Protein AF-A0A7S0A1R5-F1 (afdb_monomer_lite)

Sequence (112 aa):
NFLIGFLVVFRAQQAYSRFWEGCTAIYTMQGEWFDATSALIAFCKGSSALKRDVMLFQHTLVRLVSMLNACVLMELSVGFDCHQSNTLPATKRALELELIDAEGIDSQSLLS

Organism: NCBI:txid73915

pLDDT: mean 78.46, std 16.46, range [45.94, 96.06]

Secondary structure (DSSP, 8-state):
-HHHHHHHHHHHHHHHHHHHHHHHHHHHHHHHHHHHHHHHHHHHTT--S-HHHHHHHHHHHHHHHHHHHHHHHHHHHHTT-TT------THHHHHHS--S-STT--GGGGT-

Radius of gyration: 20.78 Å; chains: 1; bounding box: 52×33×54 Å

Structure (mmCIF, N/CA/C/O backbone):
data_AF-A0A7S0A1R5-F1
#
_entry.id   AF-A0A7S0A1R5-F1
#
loop_
_atom_site.group_PDB
_atom_site.id
_atom_site.type_symbol
_atom_site.label_atom_id
_atom_site.label_alt_id
_atom_site.label_comp_id
_atom_site.label_asym_id
_atom_site.label_entity_id
_atom_site.label_seq_id
_atom_site.pdbx_PDB_ins_code
_atom_site.Cartn_x
_atom_site.Cartn_y
_atom_site.Cartn_z
_atom_site.occupancy
_atom_site.B_iso_or_equiv
_atom_site.auth_seq_id
_atom_site.auth_comp_id
_atom_site.auth_asym_id
_atom_site.auth_atom_id
_atom_site.pdbx_PDB_model_num
ATOM 1 N N . ASN A 1 1 ? 31.536 8.882 -31.075 1.00 63.50 1 ASN A N 1
ATOM 2 C CA . ASN A 1 1 ? 30.492 8.114 -30.359 1.00 63.50 1 ASN A CA 1
ATOM 3 C C . ASN A 1 1 ? 29.668 9.000 -29.399 1.00 63.50 1 ASN A C 1
ATOM 5 O O . ASN A 1 1 ? 29.497 8.649 -28.242 1.00 63.50 1 ASN A O 1
ATOM 9 N N . PHE A 1 2 ? 29.168 10.164 -29.842 1.00 90.00 2 PHE A N 1
ATOM 10 C CA . PHE A 1 2 ? 28.446 11.129 -28.983 1.00 90.00 2 PHE A CA 1
ATOM 11 C C . PHE A 1 2 ? 26.939 10.833 -28.886 1.00 90.00 2 PHE A C 1
ATOM 13 O O . PHE A 1 2 ? 26.367 10.855 -27.802 1.00 90.00 2 PHE A O 1
ATOM 20 N N . LEU A 1 3 ? 26.315 10.472 -30.013 1.00 93.38 3 LEU A N 1
ATOM 21 C CA . LEU A 1 3 ? 24.876 10.190 -30.097 1.00 93.38 3 LEU A CA 1
ATOM 22 C C . LEU A 1 3 ? 24.443 9.017 -29.210 1.00 93.38 3 LEU A C 1
ATOM 24 O O . LEU A 1 3 ? 23.379 9.068 -28.606 1.00 93.38 3 LEU A O 1
ATOM 28 N N . ILE A 1 4 ? 25.283 7.987 -29.093 1.00 94.25 4 ILE A N 1
ATOM 29 C CA . ILE A 1 4 ? 25.020 6.838 -28.219 1.00 94.25 4 ILE A CA 1
ATOM 30 C C . ILE A 1 4 ? 25.076 7.261 -26.746 1.00 94.25 4 ILE A C 1
ATOM 32 O O . ILE A 1 4 ? 24.189 6.898 -25.983 1.00 94.25 4 ILE A O 1
ATOM 36 N N . GLY A 1 5 ? 26.054 8.088 -26.359 1.00 93.38 5 GLY A N 1
ATOM 37 C CA . GLY A 1 5 ? 26.131 8.638 -25.002 1.00 93.38 5 GLY A CA 1
ATOM 38 C C . GLY A 1 5 ? 24.908 9.489 -24.652 1.00 93.38 5 GLY A C 1
ATOM 39 O O . GLY A 1 5 ? 24.293 9.284 -23.609 1.00 93.38 5 GLY A O 1
ATOM 40 N N . PHE A 1 6 ? 24.496 10.378 -25.561 1.00 94.56 6 PHE A N 1
ATOM 41 C CA . PHE A 1 6 ? 23.278 11.175 -25.397 1.00 94.56 6 PHE A CA 1
ATOM 42 C C . PHE A 1 6 ? 22.020 10.299 -25.280 1.00 94.56 6 PHE A C 1
ATOM 44 O O . PHE A 1 6 ? 21.216 10.498 -24.372 1.00 94.56 6 PHE A O 1
ATOM 51 N N . LEU A 1 7 ? 21.863 9.301 -26.156 1.00 95.50 7 LEU A N 1
ATOM 52 C CA . LEU A 1 7 ? 20.710 8.398 -26.151 1.00 95.50 7 LEU A CA 1
ATOM 53 C C . LEU A 1 7 ? 20.604 7.604 -24.842 1.00 95.50 7 LEU A C 1
ATOM 55 O O . LEU A 1 7 ? 19.503 7.451 -24.315 1.00 95.50 7 LEU A O 1
ATOM 59 N N . VAL A 1 8 ? 21.730 7.118 -24.309 1.00 96.00 8 VAL A N 1
ATOM 60 C CA . VAL A 1 8 ? 21.767 6.386 -23.034 1.00 96.00 8 VAL A CA 1
ATOM 61 C C . VAL A 1 8 ? 21.299 7.277 -21.887 1.00 96.00 8 VAL A C 1
ATOM 63 O O . VAL A 1 8 ? 20.406 6.877 -21.144 1.00 96.00 8 VAL A O 1
ATOM 66 N N . VAL A 1 9 ? 21.835 8.496 -21.774 1.00 95.50 9 VAL A N 1
ATOM 67 C CA . VAL A 1 9 ? 21.434 9.448 -20.723 1.00 95.50 9 VAL A CA 1
ATOM 68 C C . VAL A 1 9 ? 19.957 9.815 -20.853 1.00 95.50 9 VAL A C 1
ATOM 70 O O . VAL A 1 9 ? 19.227 9.795 -19.866 1.00 95.50 9 VAL A O 1
ATOM 73 N N . PHE A 1 10 ? 19.485 10.083 -22.072 1.00 95.62 10 PHE A N 1
ATOM 74 C CA . PHE A 1 10 ? 18.084 10.412 -22.323 1.00 95.62 10 PHE A CA 1
ATOM 75 C C . PHE A 1 10 ? 17.135 9.274 -21.915 1.00 95.62 10 PHE A C 1
ATOM 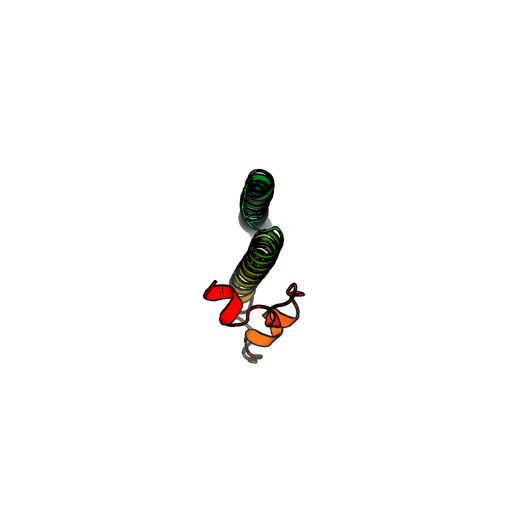77 O O . PHE A 1 10 ? 16.133 9.509 -21.241 1.00 95.62 10 PHE A O 1
ATOM 84 N N . ARG A 1 11 ? 17.464 8.024 -22.265 1.00 94.44 11 ARG A N 1
ATOM 85 C CA . ARG A 1 11 ? 16.679 6.846 -21.864 1.00 94.44 11 ARG A CA 1
ATOM 86 C C . ARG A 1 11 ? 16.731 6.600 -20.358 1.00 94.44 11 ARG A C 1
ATOM 88 O O . ARG A 1 11 ? 15.698 6.285 -19.774 1.00 94.44 11 ARG A O 1
ATOM 95 N N . ALA A 1 12 ? 17.898 6.761 -19.735 1.00 95.81 12 ALA A N 1
ATOM 96 C CA . ALA A 1 12 ? 18.053 6.617 -18.291 1.00 95.81 12 ALA A CA 1
ATOM 97 C C . ALA A 1 12 ? 17.207 7.650 -17.536 1.00 95.81 12 ALA A C 1
ATOM 99 O O . ALA A 1 12 ? 16.515 7.288 -16.590 1.00 95.81 12 ALA A O 1
ATOM 100 N N . GLN A 1 13 ? 17.176 8.900 -18.006 1.00 96.06 13 GLN A N 1
ATOM 101 C CA . GLN A 1 13 ? 16.353 9.953 -17.414 1.00 96.06 13 GLN A CA 1
ATOM 102 C C . GLN A 1 13 ? 14.855 9.626 -17.487 1.00 96.06 13 GLN A C 1
ATOM 104 O O . GLN A 1 13 ? 14.137 9.775 -16.500 1.00 96.06 13 GLN A O 1
ATOM 109 N N . GLN A 1 14 ? 14.380 9.138 -18.638 1.00 95.00 14 GLN A N 1
ATOM 110 C CA . GLN A 1 14 ? 12.984 8.714 -18.794 1.00 95.00 14 GLN A CA 1
ATOM 111 C C . GLN A 1 14 ? 12.629 7.540 -17.874 1.00 95.00 14 GLN A C 1
ATOM 113 O O . GLN A 1 14 ? 11.563 7.537 -17.261 1.00 95.00 14 GLN A O 1
ATOM 118 N N . ALA A 1 15 ? 13.516 6.548 -17.763 1.00 92.69 15 ALA A N 1
ATOM 119 C CA . ALA A 1 15 ? 13.319 5.412 -16.868 1.00 92.69 15 ALA A CA 1
ATOM 120 C C . ALA A 1 15 ? 13.315 5.844 -15.393 1.00 92.69 15 ALA A C 1
ATOM 122 O O . ALA A 1 15 ? 12.463 5.394 -14.630 1.00 92.69 15 ALA A O 1
ATOM 123 N N . TYR A 1 16 ? 14.214 6.755 -15.010 1.00 94.25 16 TYR A N 1
ATOM 124 C CA . TYR A 1 16 ? 14.309 7.284 -13.651 1.00 94.25 16 TYR A CA 1
ATOM 125 C C . TYR A 1 16 ? 13.045 8.044 -13.232 1.00 94.25 16 TYR A C 1
ATOM 127 O O . TYR A 1 16 ? 12.539 7.804 -12.138 1.00 94.25 16 TYR A O 1
ATOM 135 N N . SER A 1 17 ? 12.484 8.886 -14.113 1.00 95.44 17 SER A N 1
ATOM 136 C CA . SER A 1 17 ? 11.210 9.581 -13.847 1.00 95.44 17 SER A CA 1
ATOM 137 C C . SER A 1 17 ? 10.097 8.585 -13.526 1.00 95.44 17 SER A C 1
ATOM 139 O O . SER A 1 17 ? 9.460 8.677 -12.482 1.00 95.44 17 SER A O 1
ATOM 141 N N . ARG A 1 18 ? 9.933 7.559 -14.372 1.00 91.69 18 ARG A N 1
ATOM 142 C CA . ARG A 1 18 ? 8.896 6.532 -14.190 1.00 91.69 18 ARG A CA 1
ATOM 143 C C . ARG A 1 18 ? 9.101 5.706 -12.924 1.00 91.69 18 ARG A C 1
ATOM 145 O O . ARG A 1 18 ? 8.127 5.351 -12.268 1.00 91.69 18 ARG A O 1
ATOM 152 N N . PHE A 1 19 ? 10.350 5.395 -12.584 1.00 90.19 19 PHE A N 1
ATOM 153 C CA . PHE A 1 19 ? 10.676 4.698 -11.344 1.00 90.19 19 PHE A CA 1
ATOM 154 C C . PHE A 1 19 ? 10.257 5.525 -10.124 1.00 90.19 19 PHE A C 1
ATOM 156 O O . PHE A 1 19 ? 9.561 5.019 -9.248 1.00 90.19 19 PHE A O 1
ATOM 163 N N . TRP A 1 20 ? 10.619 6.809 -10.096 1.00 93.25 20 TRP A N 1
ATOM 164 C CA . TRP A 1 20 ? 10.313 7.687 -8.970 1.00 93.25 20 TRP A CA 1
ATOM 165 C C . TRP A 1 20 ? 8.816 7.986 -8.830 1.00 93.25 20 TRP A C 1
ATOM 167 O O . TRP A 1 20 ? 8.286 8.008 -7.717 1.00 93.25 20 TRP A O 1
ATOM 177 N N . GLU A 1 21 ? 8.116 8.163 -9.951 1.00 93.94 21 GLU A N 1
ATOM 178 C CA . GLU A 1 21 ? 6.654 8.273 -9.992 1.00 93.94 21 GLU A CA 1
ATOM 179 C C . GLU A 1 21 ? 5.992 7.014 -9.415 1.00 93.94 21 GLU A C 1
ATOM 181 O O . GLU A 1 21 ? 5.095 7.118 -8.580 1.00 93.94 21 GLU A O 1
ATOM 186 N N . GLY A 1 22 ? 6.485 5.827 -9.790 1.00 90.44 22 GLY A N 1
ATOM 187 C CA . GLY A 1 22 ? 6.017 4.550 -9.251 1.00 90.44 22 GLY A CA 1
ATOM 188 C C . GLY A 1 22 ? 6.241 4.423 -7.743 1.00 90.44 22 GLY A C 1
ATOM 189 O O . GLY A 1 22 ? 5.306 4.100 -7.013 1.00 90.44 22 GLY A O 1
ATOM 190 N N . CYS A 1 23 ? 7.445 4.738 -7.254 1.00 89.88 23 CYS A N 1
ATOM 191 C CA . CYS A 1 23 ? 7.735 4.753 -5.817 1.00 89.88 23 CYS A CA 1
ATOM 192 C C . CYS A 1 23 ? 6.796 5.700 -5.063 1.00 89.88 23 CYS A C 1
ATOM 194 O O . CYS A 1 23 ? 6.229 5.323 -4.040 1.00 89.88 23 CYS A O 1
ATOM 196 N N . THR A 1 24 ? 6.607 6.912 -5.585 1.00 93.69 24 THR A N 1
ATOM 197 C CA . THR A 1 24 ? 5.725 7.915 -4.977 1.00 93.69 24 THR A CA 1
ATOM 198 C C . THR A 1 24 ? 4.289 7.402 -4.882 1.00 93.69 24 THR A C 1
ATOM 200 O O . THR A 1 24 ? 3.693 7.470 -3.811 1.00 93.69 24 THR A O 1
ATOM 203 N N . ALA A 1 25 ? 3.756 6.822 -5.962 1.00 92.25 25 ALA A N 1
ATOM 204 C CA . ALA A 1 25 ? 2.402 6.274 -5.986 1.00 92.25 25 ALA A CA 1
ATOM 205 C C . ALA A 1 25 ? 2.188 5.176 -4.927 1.00 92.25 25 ALA A C 1
ATOM 207 O O . ALA A 1 25 ? 1.158 5.171 -4.253 1.00 92.25 25 ALA A O 1
ATOM 208 N N . ILE A 1 26 ? 3.173 4.291 -4.734 1.00 89.75 26 ILE A N 1
ATOM 209 C CA . ILE A 1 26 ? 3.126 3.231 -3.713 1.00 89.75 26 ILE A CA 1
ATOM 210 C C . ILE A 1 26 ? 3.080 3.831 -2.305 1.00 89.75 26 ILE A C 1
ATOM 212 O O . ILE A 1 26 ? 2.237 3.442 -1.498 1.00 89.75 26 ILE A O 1
ATOM 216 N N . TYR A 1 27 ? 3.950 4.800 -2.007 1.00 90.12 27 TYR A N 1
ATOM 217 C CA . TYR A 1 27 ? 3.963 5.445 -0.692 1.00 90.12 27 TYR A CA 1
ATOM 218 C C . TYR A 1 27 ? 2.680 6.230 -0.412 1.00 90.12 27 TYR A C 1
ATOM 220 O O . TYR A 1 27 ? 2.163 6.166 0.701 1.00 90.12 27 TYR A O 1
ATOM 228 N N . THR A 1 28 ? 2.135 6.933 -1.408 1.00 94.25 28 THR A N 1
ATOM 229 C CA . THR A 1 28 ? 0.844 7.623 -1.275 1.00 94.25 28 THR A CA 1
ATOM 230 C C . THR A 1 28 ? -0.270 6.632 -0.954 1.00 94.25 28 THR A C 1
ATOM 232 O O . THR A 1 28 ? -1.008 6.834 0.002 1.00 94.25 28 THR A O 1
ATOM 235 N N . MET A 1 29 ? -0.351 5.526 -1.690 1.00 91.12 29 MET A N 1
ATOM 236 C CA . MET A 1 29 ? -1.340 4.473 -1.467 1.00 91.12 29 MET A CA 1
ATOM 237 C C . MET A 1 29 ? -1.247 3.861 -0.062 1.00 91.12 29 MET A C 1
ATOM 239 O O . MET A 1 29 ? -2.263 3.722 0.616 1.00 91.12 29 MET A O 1
ATOM 243 N N . GLN A 1 30 ? -0.032 3.562 0.410 1.00 89.81 30 GLN A N 1
ATOM 244 C CA . GLN A 1 30 ? 0.193 3.088 1.780 1.00 89.81 30 GLN A CA 1
ATOM 245 C C . GLN A 1 30 ? -0.220 4.127 2.832 1.00 89.81 30 GLN A C 1
ATOM 247 O O . GLN A 1 30 ? -0.797 3.762 3.856 1.00 89.81 30 GLN A O 1
ATOM 252 N N . GLY A 1 31 ? 0.046 5.412 2.577 1.00 90.69 31 GLY A N 1
ATOM 253 C CA . GLY A 1 31 ? -0.364 6.514 3.446 1.00 90.69 31 GLY A CA 1
ATOM 254 C C . GLY A 1 31 ? -1.883 6.622 3.584 1.00 90.69 31 GLY A C 1
ATOM 255 O O . GLY A 1 31 ? -2.387 6.650 4.703 1.00 90.69 31 GLY A O 1
ATOM 256 N N . GLU A 1 32 ? -2.612 6.600 2.468 1.00 92.56 32 GLU A N 1
ATOM 257 C CA . GLU A 1 32 ? -4.083 6.655 2.449 1.00 92.56 32 GLU A CA 1
ATOM 258 C C . GLU A 1 32 ? -4.711 5.464 3.189 1.00 92.56 32 GLU A C 1
ATOM 260 O O . GLU A 1 32 ? -5.656 5.615 3.964 1.00 92.56 32 GLU A O 1
ATOM 265 N N . TRP A 1 33 ? -4.166 4.259 3.007 1.00 89.88 33 TRP A N 1
ATOM 266 C CA . TRP A 1 33 ? -4.636 3.075 3.728 1.00 89.88 33 TRP A CA 1
ATOM 267 C C . TRP A 1 33 ? -4.376 3.144 5.225 1.00 89.88 33 TRP A C 1
ATOM 269 O O . TRP A 1 33 ? -5.227 2.731 6.018 1.00 89.88 33 TRP A O 1
ATOM 279 N N . PHE A 1 34 ? -3.210 3.653 5.618 1.00 89.75 34 PHE A N 1
ATOM 280 C CA . PHE A 1 34 ? -2.887 3.862 7.019 1.00 89.75 34 PHE A CA 1
ATOM 281 C C . PHE A 1 34 ? -3.825 4.895 7.648 1.00 89.75 34 PHE A C 1
ATOM 283 O O . PHE A 1 34 ? -4.356 4.648 8.731 1.00 89.75 34 PHE A O 1
ATOM 290 N N . ASP A 1 35 ? -4.090 6.005 6.957 1.00 93.69 35 ASP A N 1
ATOM 291 C CA . ASP A 1 35 ? -4.995 7.044 7.444 1.00 93.69 35 ASP A CA 1
ATOM 292 C C . ASP A 1 35 ? -6.424 6.505 7.607 1.00 93.69 35 ASP A C 1
ATOM 294 O O . ASP A 1 35 ? -6.995 6.591 8.697 1.00 93.69 35 ASP A O 1
ATOM 298 N N . ALA A 1 36 ? -6.951 5.804 6.596 1.00 92.81 36 ALA A N 1
ATOM 299 C CA . ALA A 1 36 ? -8.260 5.151 6.657 1.00 92.81 36 ALA A CA 1
ATOM 300 C C . ALA A 1 36 ? -8.359 4.129 7.806 1.00 92.81 36 ALA A C 1
ATOM 302 O O . ALA A 1 36 ? -9.338 4.108 8.556 1.00 92.81 36 ALA A O 1
ATOM 303 N N . THR A 1 37 ? -7.322 3.309 7.988 1.00 92.12 37 THR A N 1
ATOM 304 C CA . THR A 1 37 ? -7.219 2.345 9.096 1.00 92.12 37 THR A CA 1
ATOM 305 C C . THR A 1 37 ? -7.234 3.059 10.445 1.00 92.12 37 THR A C 1
ATOM 307 O O . THR A 1 37 ? -7.966 2.665 11.356 1.00 92.12 37 THR A O 1
ATOM 310 N N . SER A 1 38 ? -6.466 4.141 10.575 1.00 92.12 38 SER A N 1
ATOM 311 C CA . SER A 1 38 ? -6.384 4.927 11.803 1.00 92.12 38 SER A CA 1
ATOM 312 C C . SER A 1 38 ? -7.723 5.588 12.150 1.00 92.12 38 SER A C 1
ATOM 314 O O . SER A 1 38 ? -8.144 5.547 13.310 1.00 92.12 38 SER A O 1
ATOM 316 N N . ALA A 1 39 ? -8.441 6.103 11.147 1.00 93.75 39 ALA A N 1
ATOM 317 C CA . ALA A 1 39 ? -9.765 6.689 11.302 1.00 93.75 39 ALA A CA 1
ATOM 318 C C . ALA A 1 39 ? -10.788 5.643 11.769 1.00 93.75 39 ALA A C 1
ATOM 320 O O . ALA A 1 39 ? -11.538 5.891 12.715 1.00 9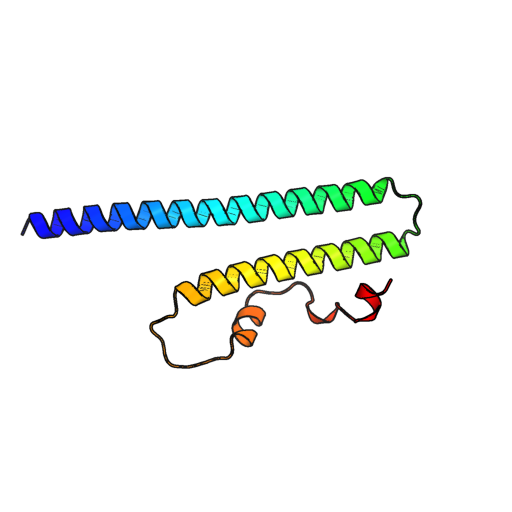3.75 39 ALA A O 1
ATOM 321 N N . LEU A 1 40 ? -10.774 4.442 11.181 1.00 91.12 40 LEU A N 1
ATOM 322 C CA . LEU A 1 40 ? -11.647 3.336 11.589 1.00 91.12 40 LEU A CA 1
ATOM 323 C C . LEU A 1 40 ? -11.382 2.904 13.038 1.00 91.12 40 LEU A C 1
ATOM 325 O O . LEU A 1 40 ? -12.322 2.769 13.822 1.00 91.12 40 LEU A O 1
ATOM 329 N N . ILE A 1 41 ? -10.111 2.780 13.435 1.00 90.00 41 ILE A N 1
ATOM 330 C CA . ILE A 1 41 ? -9.729 2.484 14.825 1.00 90.00 41 ILE A CA 1
ATOM 331 C C . ILE A 1 41 ? -10.175 3.611 15.772 1.00 90.00 41 ILE A C 1
ATOM 333 O O . ILE A 1 41 ? -10.636 3.343 16.886 1.00 90.00 41 ILE A O 1
ATOM 337 N N . ALA A 1 42 ? -10.064 4.874 15.353 1.00 91.69 42 ALA A N 1
ATOM 338 C CA . ALA A 1 42 ? -10.517 6.013 16.142 1.00 91.69 42 ALA A CA 1
ATOM 339 C C . ALA A 1 42 ? -12.042 6.006 16.339 1.00 91.69 42 ALA A C 1
ATOM 341 O O . ALA A 1 42 ? -12.500 6.231 17.461 1.00 91.69 42 ALA A O 1
ATOM 342 N N . PHE A 1 43 ? -12.828 5.670 15.310 1.00 89.62 43 PHE A N 1
ATOM 343 C CA . PHE A 1 43 ? -14.286 5.545 15.426 1.00 89.62 43 PHE A CA 1
ATOM 344 C C . PHE A 1 43 ? -14.713 4.446 16.400 1.00 89.62 43 PHE A C 1
ATOM 346 O O . PHE A 1 43 ? -15.694 4.619 17.127 1.00 89.62 43 PHE A O 1
ATOM 353 N N . CYS A 1 44 ? -13.940 3.365 16.519 1.00 87.44 44 CYS A N 1
ATOM 354 C CA . CYS A 1 44 ? -14.208 2.333 17.518 1.00 87.44 44 CYS A CA 1
ATOM 355 C C . CYS A 1 44 ? -14.180 2.857 18.964 1.00 87.44 44 CYS A C 1
ATOM 357 O O . CYS A 1 44 ? -14.851 2.282 19.819 1.00 87.44 44 CYS A O 1
ATOM 359 N N . LYS A 1 45 ? -13.453 3.948 19.258 1.00 83.94 45 LYS A N 1
ATOM 360 C CA . LYS A 1 45 ? -13.407 4.540 20.610 1.00 83.94 45 LYS A CA 1
ATOM 361 C C . LYS A 1 45 ? -14.739 5.161 21.041 1.00 83.94 45 LYS A C 1
ATOM 363 O O . LYS A 1 45 ? -14.988 5.254 22.238 1.00 83.94 45 LYS A O 1
ATOM 368 N N . GLY A 1 46 ? -15.569 5.593 20.090 1.00 83.06 46 GLY A N 1
ATOM 369 C CA . GLY A 1 46 ? -16.899 6.154 20.354 1.00 83.06 46 GLY A CA 1
ATOM 370 C C . GLY A 1 46 ? -18.021 5.113 20.381 1.00 83.06 46 GLY A C 1
ATOM 371 O O . GLY A 1 46 ? -19.169 5.462 20.646 1.00 83.06 46 GLY A O 1
ATOM 372 N N . SER A 1 47 ? -17.717 3.846 20.087 1.00 84.62 47 SER A N 1
ATOM 373 C CA . SER A 1 47 ? -18.723 2.789 20.016 1.00 84.62 47 SER A CA 1
ATOM 374 C C . SER A 1 47 ? -19.178 2.343 21.408 1.00 84.62 47 SER A C 1
ATOM 376 O O . SER A 1 47 ? -18.370 2.184 22.320 1.00 84.62 47 SER A O 1
ATOM 378 N N . SER A 1 48 ? -20.482 2.089 21.556 1.00 84.94 48 SER A N 1
ATOM 379 C CA . SER A 1 48 ? -21.067 1.463 22.756 1.00 84.94 48 SER A CA 1
ATOM 380 C C . SER A 1 48 ? -21.013 -0.074 22.719 1.00 84.94 48 SER A C 1
ATOM 382 O O . SER A 1 48 ? -21.601 -0.729 23.577 1.00 84.94 48 SER A O 1
ATOM 384 N N . ALA A 1 49 ? -20.345 -0.654 21.715 1.00 85.06 49 ALA A N 1
ATOM 385 C CA . ALA A 1 49 ? -20.179 -2.097 21.564 1.00 85.06 49 ALA A CA 1
ATOM 386 C C . ALA A 1 49 ? -19.288 -2.711 22.659 1.00 85.06 49 ALA A C 1
ATOM 388 O O . ALA A 1 49 ? -18.544 -2.020 23.365 1.00 85.06 49 ALA A O 1
ATOM 389 N N . LEU A 1 50 ? -19.340 -4.040 22.789 1.00 85.06 50 LEU A N 1
ATOM 390 C CA . LEU A 1 50 ? -18.499 -4.758 23.736 1.00 85.06 50 LEU A CA 1
ATOM 391 C C . LEU A 1 50 ? -17.019 -4.562 23.370 1.00 85.06 50 LEU A C 1
ATOM 393 O O . LEU A 1 50 ? -16.628 -4.667 22.208 1.00 85.06 50 LEU A O 1
ATOM 397 N N . LYS A 1 51 ? -16.160 -4.351 24.375 1.00 84.56 51 LYS A N 1
ATOM 398 C CA . LYS A 1 51 ? -14.706 -4.194 24.161 1.00 84.56 51 LYS A CA 1
ATOM 399 C C . LYS A 1 51 ? -14.084 -5.373 23.403 1.00 84.56 51 LYS A C 1
ATOM 401 O O . LYS A 1 51 ? -13.113 -5.183 22.679 1.00 84.56 51 LYS A O 1
ATOM 406 N N . ARG A 1 52 ? -14.645 -6.575 23.578 1.00 84.75 52 ARG A N 1
ATOM 407 C CA . ARG A 1 52 ? -14.230 -7.794 22.875 1.00 84.75 52 ARG A CA 1
ATOM 408 C C . ARG A 1 52 ? -14.462 -7.682 21.368 1.00 84.75 52 ARG A C 1
ATOM 410 O O . ARG A 1 52 ? -13.560 -8.003 20.606 1.00 84.75 52 ARG A O 1
ATOM 417 N N . ASP A 1 53 ? -15.621 -7.179 20.964 1.00 85.44 53 ASP A N 1
ATOM 418 C CA . ASP A 1 53 ? -16.014 -7.074 19.556 1.00 85.44 53 ASP A CA 1
ATOM 419 C C . ASP A 1 53 ? -15.212 -5.969 18.861 1.00 85.44 53 ASP A C 1
ATOM 421 O O . ASP A 1 53 ? -14.730 -6.144 17.746 1.00 85.44 53 ASP A O 1
ATOM 425 N N . VAL A 1 54 ? -14.962 -4.861 19.570 1.00 88.38 54 VAL A N 1
ATOM 426 C CA . VAL A 1 54 ? -14.069 -3.789 19.105 1.00 88.38 54 VAL A CA 1
ATOM 427 C C . VAL A 1 54 ? -12.642 -4.300 18.900 1.00 88.38 54 VAL A C 1
ATOM 429 O O . VAL A 1 54 ? -12.020 -3.999 17.884 1.00 88.38 54 VAL A O 1
ATOM 432 N N . MET A 1 55 ? -12.120 -5.078 19.849 1.00 86.94 55 MET A N 1
ATOM 433 C CA . MET A 1 55 ? -10.790 -5.678 19.743 1.00 86.94 55 MET A CA 1
ATOM 434 C C . MET A 1 55 ? -10.722 -6.653 18.560 1.00 86.94 55 MET A C 1
ATOM 436 O O . MET A 1 55 ? -9.781 -6.579 17.774 1.00 86.94 55 MET A O 1
ATOM 440 N N . LEU A 1 56 ? -11.733 -7.510 18.382 1.00 87.62 56 LEU A N 1
ATOM 441 C CA . LEU A 1 56 ? -11.808 -8.447 17.257 1.00 87.62 56 LEU A CA 1
ATOM 442 C C . LEU A 1 56 ? -11.816 -7.701 15.917 1.00 87.62 56 LEU A C 1
ATOM 444 O O . LEU A 1 56 ? -10.997 -8.001 15.053 1.00 87.62 56 LEU A O 1
ATOM 448 N N . PHE A 1 57 ? -12.653 -6.670 15.782 1.00 88.12 57 PHE A N 1
ATOM 449 C CA . PHE A 1 57 ? -12.692 -5.826 14.589 1.00 88.12 57 PHE A CA 1
ATOM 450 C C . PHE A 1 57 ? -11.330 -5.187 14.284 1.00 88.12 57 PHE A C 1
ATOM 452 O O . PHE A 1 57 ? -10.854 -5.268 13.154 1.00 88.12 57 PHE A O 1
ATOM 459 N N . GLN A 1 58 ? -10.676 -4.589 15.286 1.00 89.31 58 GLN A N 1
ATOM 460 C CA . GLN A 1 58 ? -9.364 -3.957 15.111 1.00 89.31 58 GLN A CA 1
ATOM 461 C C . GLN A 1 58 ? -8.299 -4.964 14.662 1.00 89.31 58 GLN A C 1
ATOM 463 O O . GLN A 1 58 ? -7.522 -4.667 13.755 1.00 89.31 58 GLN A O 1
ATOM 468 N N . HIS A 1 59 ? -8.278 -6.163 15.250 1.00 87.88 59 HIS A N 1
ATOM 469 C CA . HIS A 1 59 ? -7.355 -7.221 14.841 1.00 87.88 59 HIS A CA 1
ATOM 470 C C . HIS A 1 59 ? -7.608 -7.685 13.405 1.00 87.88 59 HIS A C 1
ATOM 472 O O . HIS A 1 59 ? -6.660 -7.784 12.626 1.00 87.88 59 HIS A O 1
ATOM 478 N N . THR A 1 60 ? -8.866 -7.927 13.031 1.00 88.31 60 THR A N 1
ATOM 479 C CA . THR A 1 60 ? -9.229 -8.319 11.662 1.00 88.31 60 THR A CA 1
ATOM 480 C C . THR A 1 60 ? -8.835 -7.237 10.662 1.00 88.31 60 THR A C 1
ATOM 482 O O . THR A 1 60 ? -8.223 -7.533 9.640 1.00 88.31 60 THR A O 1
ATOM 485 N N . LEU A 1 61 ? -9.108 -5.972 10.980 1.00 89.31 61 LEU A N 1
ATOM 486 C CA . LEU A 1 61 ? -8.798 -4.843 10.114 1.00 89.31 61 LEU A CA 1
ATOM 487 C C . LEU A 1 61 ? -7.289 -4.691 9.870 1.00 89.31 61 LEU A C 1
ATOM 489 O O . LEU A 1 61 ? -6.868 -4.568 8.722 1.00 89.31 61 LEU A O 1
ATOM 493 N N . VAL A 1 62 ? -6.464 -4.765 10.920 1.00 87.69 62 VAL A N 1
ATOM 494 C CA . VAL A 1 62 ? -4.997 -4.678 10.784 1.00 87.69 62 VAL A CA 1
ATOM 495 C C . VAL A 1 62 ? -4.447 -5.830 9.939 1.00 87.69 62 VAL A C 1
ATOM 497 O O . VAL A 1 62 ? -3.594 -5.608 9.079 1.00 87.69 62 VAL A O 1
ATOM 500 N N . ARG A 1 63 ? -4.965 -7.050 10.128 1.00 84.56 63 ARG A N 1
ATOM 501 C CA . ARG A 1 63 ? -4.568 -8.224 9.335 1.00 84.56 63 ARG A CA 1
ATOM 502 C C . ARG A 1 63 ? -4.938 -8.073 7.859 1.00 84.56 63 ARG A C 1
ATOM 504 O O . ARG A 1 63 ? -4.103 -8.332 6.996 1.00 84.56 63 ARG A O 1
ATOM 511 N N . LEU A 1 64 ? -6.150 -7.598 7.558 1.00 86.88 64 LEU A N 1
ATOM 512 C CA . LEU A 1 64 ? -6.593 -7.347 6.182 1.00 86.88 64 LEU A CA 1
ATOM 513 C C . LEU A 1 64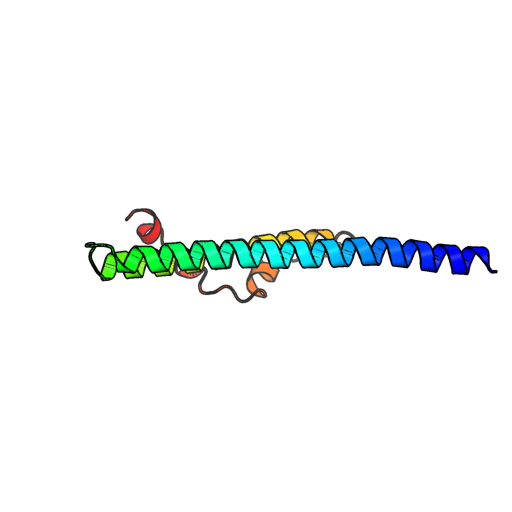 ? -5.706 -6.314 5.479 1.00 86.88 64 LEU A C 1
ATOM 515 O O . LEU A 1 64 ? -5.291 -6.531 4.344 1.00 86.88 64 LEU A O 1
ATOM 519 N N . VAL A 1 65 ? -5.371 -5.217 6.162 1.00 88.00 65 VAL A N 1
ATOM 520 C CA . VAL A 1 65 ? -4.511 -4.158 5.610 1.00 88.00 65 VAL A CA 1
ATOM 521 C C . VAL A 1 65 ? -3.072 -4.652 5.418 1.00 88.00 65 VAL A C 1
ATOM 523 O O . VAL A 1 65 ? -2.442 -4.328 4.412 1.00 88.00 65 VAL A O 1
ATOM 526 N N . SER A 1 66 ? -2.565 -5.498 6.322 1.00 85.62 66 SER A N 1
ATOM 527 C CA . SER A 1 66 ? -1.262 -6.159 6.165 1.00 85.62 66 SER A CA 1
ATOM 528 C C . SER A 1 66 ? -1.228 -7.069 4.931 1.00 85.62 66 SER A C 1
ATOM 530 O O . SER A 1 66 ? -0.314 -6.947 4.112 1.00 85.62 66 SER A O 1
ATOM 532 N N . MET A 1 67 ? -2.249 -7.915 4.741 1.00 84.12 67 MET A N 1
ATOM 533 C CA . MET A 1 67 ? -2.367 -8.768 3.552 1.00 84.12 67 MET A CA 1
ATOM 534 C C . MET A 1 67 ? -2.484 -7.957 2.266 1.00 84.12 67 MET A C 1
ATOM 536 O O . MET A 1 67 ? -1.807 -8.258 1.288 1.00 84.12 67 MET A O 1
ATOM 540 N N . LEU A 1 68 ? -3.307 -6.909 2.270 1.00 86.06 68 LEU A N 1
ATOM 541 C CA . LEU A 1 68 ? -3.482 -6.026 1.122 1.00 86.06 68 LEU A CA 1
ATOM 542 C C . LEU A 1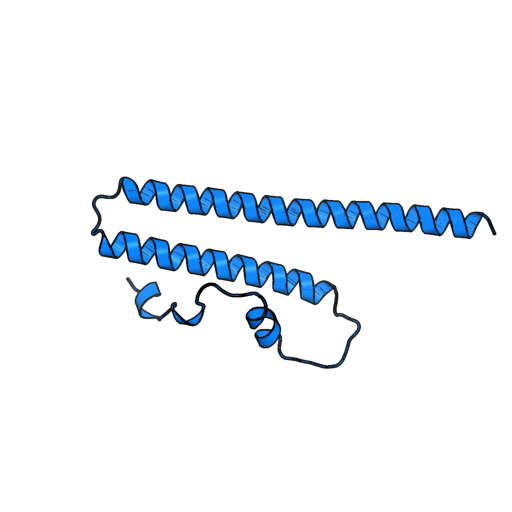 68 ? -2.143 -5.409 0.687 1.00 86.06 68 LEU A C 1
ATOM 544 O O . LEU A 1 68 ? -1.807 -5.424 -0.498 1.00 86.06 68 LEU A O 1
ATOM 548 N N . ASN A 1 69 ? -1.346 -4.932 1.648 1.00 85.56 69 ASN A N 1
ATOM 549 C CA . ASN A 1 69 ? -0.016 -4.396 1.375 1.00 85.56 69 ASN A CA 1
ATOM 550 C C . ASN A 1 69 ? 0.944 -5.468 0.831 1.00 85.56 69 ASN A C 1
ATOM 552 O O . ASN A 1 69 ? 1.677 -5.208 -0.123 1.00 85.56 69 ASN A O 1
ATOM 556 N N . ALA A 1 70 ? 0.905 -6.687 1.374 1.00 83.25 70 ALA A N 1
ATOM 557 C CA . ALA A 1 70 ? 1.701 -7.805 0.867 1.00 83.25 70 ALA A CA 1
ATOM 558 C C . ALA A 1 70 ? 1.308 -8.206 -0.570 1.00 83.25 70 ALA A C 1
ATOM 560 O O . ALA A 1 70 ? 2.189 -8.439 -1.399 1.00 83.25 70 ALA A O 1
ATOM 561 N N . CYS A 1 71 ? 0.011 -8.235 -0.897 1.00 82.31 71 CYS A N 1
ATOM 562 C CA . CYS A 1 71 ? -0.486 -8.520 -2.246 1.00 82.31 71 CYS A CA 1
ATOM 563 C C . CYS A 1 71 ? 0.007 -7.487 -3.261 1.00 82.31 71 CYS A C 1
ATOM 565 O O . CYS A 1 71 ? 0.505 -7.859 -4.320 1.00 82.31 71 CYS A O 1
ATOM 567 N N . VAL A 1 72 ? -0.061 -6.199 -2.925 1.00 84.06 72 VAL A N 1
ATOM 568 C CA . VAL A 1 72 ? 0.399 -5.136 -3.828 1.00 84.06 72 VAL A CA 1
ATOM 569 C C . VAL A 1 72 ? 1.903 -5.204 -4.064 1.00 84.06 72 VAL A C 1
ATOM 571 O O . VAL A 1 72 ? 2.348 -5.107 -5.206 1.00 84.06 72 VAL A O 1
ATOM 574 N N . LEU A 1 73 ? 2.698 -5.453 -3.021 1.00 82.19 73 LEU A N 1
ATOM 575 C CA . LEU A 1 73 ? 4.142 -5.646 -3.174 1.00 82.19 73 LEU A CA 1
ATOM 576 C C . LEU A 1 73 ? 4.475 -6.894 -4.003 1.00 82.19 73 LEU A C 1
ATOM 578 O O . LEU A 1 73 ? 5.397 -6.860 -4.821 1.00 82.19 73 LEU A O 1
ATOM 582 N N . MET A 1 74 ? 3.706 -7.975 -3.850 1.00 80.38 74 MET A N 1
ATOM 583 C CA . MET A 1 74 ? 3.853 -9.169 -4.679 1.00 80.38 74 MET A CA 1
ATOM 584 C C . MET A 1 74 ? 3.566 -8.862 -6.150 1.00 80.38 74 MET A C 1
ATOM 586 O O . MET A 1 74 ? 4.397 -9.181 -6.999 1.00 80.38 74 MET A O 1
ATOM 590 N N . GLU A 1 75 ? 2.431 -8.243 -6.470 1.00 81.44 75 GLU A N 1
ATOM 591 C CA . GLU A 1 75 ? 2.070 -7.925 -7.856 1.00 81.44 75 GLU A CA 1
ATOM 592 C C . GLU A 1 75 ? 3.109 -7.017 -8.521 1.00 81.44 75 GLU A C 1
ATOM 594 O O . GLU A 1 75 ? 3.507 -7.254 -9.664 1.00 81.44 75 GLU A O 1
ATOM 599 N N . LEU A 1 76 ? 3.624 -6.035 -7.778 1.00 80.69 76 LEU A N 1
ATOM 600 C CA . LEU A 1 76 ? 4.708 -5.176 -8.244 1.00 80.69 76 LEU A CA 1
ATOM 601 C C . LEU A 1 76 ? 5.991 -5.969 -8.508 1.00 80.69 76 LEU A C 1
ATOM 603 O O . LEU A 1 76 ? 6.646 -5.728 -9.519 1.00 80.69 76 LEU A O 1
ATOM 607 N N . SER A 1 77 ? 6.334 -6.934 -7.646 1.00 77.50 77 SER A N 1
ATOM 608 C CA . SER A 1 77 ? 7.521 -7.783 -7.823 1.00 77.50 77 SER A CA 1
ATOM 609 C C . SER A 1 77 ? 7.428 -8.688 -9.058 1.00 77.50 77 SER A C 1
ATOM 611 O O . SER A 1 77 ? 8.398 -8.800 -9.802 1.00 77.50 77 SER A O 1
ATOM 613 N N . VAL A 1 78 ? 6.246 -9.248 -9.354 1.00 69.31 78 VAL A N 1
ATOM 614 C CA . VAL A 1 78 ? 6.017 -10.121 -10.523 1.00 69.31 78 VAL A CA 1
ATOM 615 C C . VAL A 1 78 ? 6.319 -9.393 -11.837 1.00 69.31 78 VAL A C 1
ATOM 617 O O . VAL A 1 78 ? 6.831 -10.006 -12.776 1.0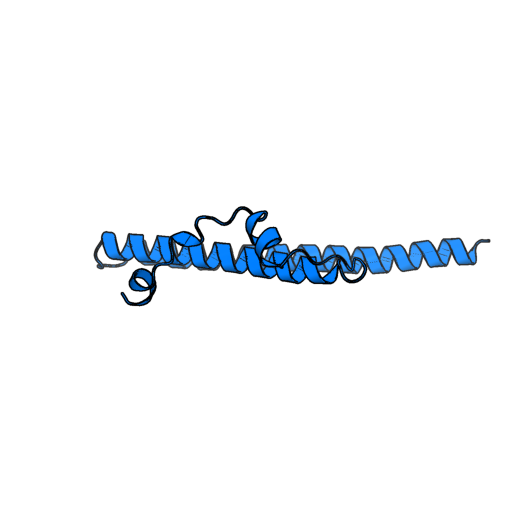0 69.31 78 VAL A O 1
ATOM 620 N N . GLY A 1 79 ? 6.077 -8.080 -11.897 1.00 63.88 79 GLY A N 1
ATOM 621 C CA . GLY A 1 79 ? 6.426 -7.247 -13.050 1.00 63.88 79 GLY A CA 1
ATOM 622 C C . GLY A 1 79 ? 7.930 -7.175 -13.356 1.00 63.88 79 GLY A C 1
ATOM 623 O O . GLY A 1 79 ? 8.295 -6.880 -14.494 1.00 63.88 79 GLY A O 1
ATOM 624 N N . PHE A 1 80 ? 8.803 -7.473 -12.386 1.00 59.41 80 PHE A N 1
ATOM 625 C CA . PHE A 1 80 ? 10.261 -7.466 -12.559 1.00 59.41 80 PHE A CA 1
ATOM 626 C C . PHE A 1 80 ? 10.842 -8.832 -12.977 1.00 59.41 80 PHE A C 1
ATOM 628 O O . PHE A 1 80 ? 11.940 -8.874 -13.529 1.00 59.41 80 PHE A O 1
ATOM 635 N N . ASP A 1 81 ? 10.123 -9.945 -12.774 1.00 58.31 81 ASP A N 1
ATOM 636 C CA . ASP A 1 81 ? 10.670 -11.309 -12.903 1.00 58.31 81 ASP A CA 1
ATOM 637 C C . ASP A 1 81 ? 10.389 -12.023 -14.243 1.00 58.31 81 ASP A C 1
ATOM 639 O O . ASP A 1 81 ? 10.639 -13.224 -14.377 1.00 58.31 81 ASP A O 1
ATOM 643 N N . CYS A 1 82 ? 9.940 -11.331 -15.295 1.00 52.38 82 CYS A N 1
ATOM 644 C CA . CYS A 1 82 ? 9.648 -11.958 -16.596 1.00 52.38 82 CYS A CA 1
ATOM 645 C C . CYS A 1 82 ? 10.883 -12.482 -17.377 1.00 52.38 82 CYS A C 1
ATOM 647 O O . CYS A 1 82 ? 10.780 -12.775 -18.569 1.00 52.38 82 CYS A O 1
ATOM 649 N N . HIS A 1 83 ? 12.043 -12.647 -16.729 1.00 49.41 83 HIS A N 1
ATOM 650 C CA . HIS A 1 83 ? 13.242 -13.248 -17.321 1.00 49.41 83 HIS A CA 1
ATOM 651 C C . HIS A 1 83 ? 13.899 -14.374 -16.496 1.00 49.41 83 HIS A C 1
ATOM 653 O O . HIS A 1 83 ? 15.047 -14.722 -16.760 1.00 49.41 83 HIS A O 1
ATOM 659 N N . GLN A 1 84 ? 13.191 -15.010 -15.552 1.00 48.81 84 GLN A N 1
ATOM 660 C CA . GLN A 1 84 ? 13.717 -16.208 -14.884 1.00 48.81 84 GLN A CA 1
ATOM 661 C C . GLN A 1 84 ? 12.696 -17.352 -14.843 1.00 48.81 84 GLN A C 1
ATOM 663 O O . GLN A 1 84 ? 11.878 -17.484 -13.938 1.00 48.81 84 GLN A O 1
ATOM 668 N N . SER A 1 85 ? 12.787 -18.230 -15.843 1.00 47.09 85 SER A N 1
ATOM 669 C CA . SER A 1 85 ? 12.106 -19.522 -15.920 1.00 47.09 85 SER A CA 1
ATOM 670 C C . SER A 1 85 ? 12.675 -20.519 -14.897 1.00 47.09 85 SER A C 1
ATOM 672 O O . SER A 1 85 ? 13.351 -21.475 -15.271 1.00 47.09 85 SER A O 1
ATOM 674 N N . ASN A 1 86 ? 12.452 -20.288 -13.603 1.00 47.69 86 ASN A N 1
ATOM 675 C CA . ASN A 1 86 ? 12.565 -21.335 -12.586 1.00 47.69 86 ASN A CA 1
ATOM 676 C C . ASN A 1 86 ? 11.603 -21.048 -11.425 1.00 47.69 86 ASN A C 1
ATOM 678 O O . ASN A 1 86 ? 11.898 -20.329 -10.475 1.00 47.69 86 ASN A O 1
ATOM 682 N N . THR A 1 87 ? 10.406 -21.600 -11.581 1.00 50.12 87 THR A N 1
ATOM 683 C CA . THR A 1 87 ? 9.207 -21.437 -10.764 1.00 50.12 87 THR A CA 1
ATOM 684 C C . THR A 1 87 ? 9.419 -21.860 -9.308 1.00 50.12 87 THR A C 1
ATOM 686 O O . THR A 1 87 ? 9.420 -23.047 -8.987 1.00 50.12 87 THR A O 1
ATOM 689 N N . LEU A 1 88 ? 9.507 -20.890 -8.399 1.00 52.75 88 LEU A N 1
ATOM 690 C CA . LEU A 1 88 ? 9.066 -21.066 -7.014 1.00 52.75 88 LEU A CA 1
ATOM 691 C C . LEU A 1 88 ? 7.636 -20.511 -6.920 1.00 52.75 88 LEU A C 1
ATOM 693 O O . LEU A 1 88 ? 7.383 -19.425 -7.442 1.00 52.75 88 LEU A O 1
ATOM 697 N N . PRO A 1 89 ? 6.680 -21.246 -6.321 1.00 53.75 89 PRO A N 1
ATOM 698 C CA . PRO A 1 89 ? 5.286 -20.820 -6.278 1.00 53.75 89 PRO A CA 1
ATOM 699 C C . PRO A 1 89 ? 5.185 -19.477 -5.549 1.00 53.75 89 PRO A C 1
ATOM 701 O O . PRO A 1 89 ? 5.793 -19.310 -4.491 1.00 53.75 89 PRO A O 1
ATOM 704 N N . ALA A 1 90 ? 4.419 -18.539 -6.117 1.00 53.16 90 ALA A N 1
ATOM 705 C CA . ALA A 1 90 ? 4.201 -17.171 -5.625 1.00 53.16 90 ALA A CA 1
ATOM 706 C C . ALA A 1 90 ? 3.946 -17.084 -4.104 1.00 53.16 90 ALA A C 1
ATOM 708 O O . ALA A 1 90 ? 4.329 -16.117 -3.449 1.00 53.16 90 ALA A O 1
ATOM 709 N N . THR A 1 91 ? 3.397 -18.151 -3.524 1.00 49.84 91 THR A N 1
ATOM 710 C CA . THR A 1 91 ? 3.187 -18.363 -2.090 1.00 49.84 91 THR A CA 1
ATOM 711 C C . THR A 1 91 ? 4.453 -18.209 -1.234 1.00 49.84 91 THR A C 1
ATOM 713 O O . THR A 1 91 ? 4.355 -17.717 -0.117 1.00 49.84 91 THR A O 1
ATOM 716 N N . LYS A 1 92 ? 5.649 -18.578 -1.725 1.00 53.81 92 LYS A N 1
ATOM 717 C CA . LYS A 1 92 ? 6.902 -18.475 -0.945 1.00 53.81 92 LYS A CA 1
ATOM 718 C C . LYS A 1 92 ? 7.409 -17.041 -0.783 1.00 53.81 92 LYS A C 1
ATOM 720 O O . LYS A 1 92 ? 7.961 -16.726 0.261 1.00 53.81 92 LYS A O 1
ATOM 725 N N . ARG A 1 93 ? 7.198 -16.173 -1.776 1.00 53.38 93 ARG A N 1
ATOM 726 C CA . ARG A 1 93 ? 7.612 -14.759 -1.705 1.00 53.38 93 ARG A CA 1
ATOM 727 C C . ARG A 1 93 ? 6.673 -13.914 -0.846 1.00 53.38 93 ARG A C 1
ATOM 729 O O . ARG A 1 93 ? 7.136 -13.033 -0.136 1.00 53.38 93 ARG A O 1
ATOM 736 N N . ALA A 1 94 ? 5.376 -14.235 -0.846 1.00 47.69 94 ALA A N 1
ATOM 737 C CA . ALA A 1 94 ? 4.421 -13.672 0.116 1.00 47.69 94 ALA A CA 1
ATOM 738 C C . ALA A 1 94 ? 4.828 -13.951 1.569 1.00 47.69 94 ALA A C 1
ATOM 740 O O . ALA A 1 94 ? 4.528 -13.157 2.444 1.00 47.69 94 ALA A O 1
ATOM 741 N N . LEU A 1 95 ? 5.486 -15.089 1.807 1.00 52.22 95 LEU A N 1
ATOM 742 C CA . LEU A 1 95 ? 5.905 -15.547 3.130 1.00 52.22 95 LEU A CA 1
ATOM 743 C C . LEU A 1 95 ? 7.217 -14.881 3.592 1.00 52.22 95 LEU A C 1
ATOM 745 O O . LEU A 1 95 ? 7.447 -14.773 4.790 1.00 52.22 95 LEU A O 1
ATOM 749 N N . GLU A 1 96 ? 8.054 -14.405 2.657 1.00 55.41 96 GLU A N 1
ATOM 750 C CA . GLU A 1 96 ? 9.231 -13.563 2.953 1.00 55.41 96 GLU A CA 1
ATOM 751 C C . GLU A 1 96 ? 8.859 -12.105 3.259 1.00 55.41 96 GLU A C 1
ATOM 753 O O . GLU A 1 96 ? 9.559 -11.437 4.019 1.00 55.41 96 GLU A O 1
ATOM 758 N N . LEU A 1 97 ? 7.755 -11.607 2.696 1.00 57.03 97 LEU A N 1
ATOM 759 C CA . LEU A 1 97 ? 7.121 -10.376 3.161 1.00 57.03 97 LEU A CA 1
ATOM 760 C C . LEU A 1 97 ? 6.449 -10.701 4.492 1.00 57.03 97 LEU A C 1
ATOM 762 O O . LEU A 1 97 ? 5.335 -11.200 4.493 1.00 57.03 97 LEU A O 1
ATOM 766 N N . GLU A 1 98 ? 7.161 -10.481 5.594 1.00 54.62 98 GLU A N 1
ATOM 767 C CA . GLU A 1 98 ? 6.765 -10.764 6.979 1.00 54.62 98 GLU A CA 1
ATOM 768 C C . GLU A 1 98 ? 5.299 -10.353 7.255 1.00 54.62 98 GLU A C 1
ATOM 770 O O . GLU A 1 98 ? 4.984 -9.221 7.625 1.00 54.62 98 GLU A O 1
ATOM 775 N N . LEU A 1 99 ? 4.369 -11.272 6.978 1.00 61.62 99 LEU A N 1
ATOM 776 C CA . LEU A 1 99 ? 2.936 -11.066 7.135 1.00 61.62 99 LEU A CA 1
ATOM 777 C C . LEU A 1 99 ? 2.648 -11.026 8.630 1.00 61.62 99 LEU A C 1
ATOM 779 O O . LEU A 1 99 ? 3.017 -11.945 9.366 1.00 61.62 99 LEU A O 1
ATOM 783 N N . ILE A 1 100 ? 1.947 -9.986 9.079 1.00 63.22 100 ILE A N 1
ATOM 784 C CA . ILE A 1 100 ? 1.461 -9.905 10.454 1.00 63.22 100 ILE A CA 1
ATOM 785 C C . ILE A 1 100 ? 0.288 -10.887 10.566 1.00 63.22 100 ILE A C 1
ATOM 787 O O . ILE A 1 100 ? -0.869 -10.518 10.392 1.00 63.22 100 ILE A O 1
ATOM 791 N N . ASP A 1 101 ? 0.614 -12.156 10.818 1.00 63.47 101 ASP A N 1
ATOM 792 C CA . ASP A 1 101 ? -0.313 -13.220 11.210 1.00 63.47 101 ASP A CA 1
ATOM 793 C C . ASP A 1 101 ? -1.434 -13.527 10.191 1.00 63.47 101 ASP A C 1
ATOM 795 O O . ASP A 1 101 ? -2.610 -13.208 10.386 1.00 63.47 101 ASP A O 1
ATOM 799 N N . ALA A 1 102 ? -1.059 -14.192 9.093 1.00 56.66 102 ALA A N 1
ATOM 800 C CA . ALA A 1 102 ? -1.996 -14.673 8.076 1.00 56.66 102 ALA A CA 1
ATOM 801 C C . ALA A 1 102 ? -2.876 -15.850 8.545 1.00 56.66 102 ALA A C 1
ATOM 803 O O . ALA A 1 102 ? -3.983 -16.025 8.037 1.00 56.66 102 ALA A O 1
ATOM 804 N N . GLU A 1 103 ? -2.403 -16.646 9.511 1.00 56.72 103 GLU A N 1
ATOM 805 C CA . GLU A 1 103 ? -3.113 -17.829 10.025 1.00 56.72 103 GLU A CA 1
ATOM 806 C C . GLU A 1 103 ? -4.237 -17.474 11.015 1.00 56.72 103 GLU A C 1
ATOM 808 O O . GLU A 1 103 ? -5.139 -18.278 11.237 1.00 56.72 103 GLU A O 1
ATOM 813 N N . GLY A 1 104 ? -4.242 -16.257 11.572 1.00 55.25 104 GLY A N 1
ATOM 814 C CA . GLY A 1 104 ? -5.275 -15.785 12.496 1.00 55.25 104 GLY A CA 1
ATOM 815 C C . GLY A 1 104 ? -6.633 -15.424 11.869 1.00 55.25 104 GLY A C 1
ATOM 816 O O . GLY A 1 104 ? -7.561 -15.089 12.613 1.00 55.25 104 GLY A O 1
ATOM 817 N N . ILE A 1 105 ? -6.782 -15.464 10.537 1.00 59.81 105 ILE A N 1
ATOM 818 C CA . ILE A 1 105 ? -8.080 -15.296 9.855 1.00 59.81 105 ILE A CA 1
ATOM 819 C C . ILE A 1 105 ? -8.793 -16.656 9.822 1.00 59.81 105 ILE A C 1
ATOM 821 O O . ILE A 1 105 ? -8.848 -17.339 8.804 1.00 59.81 105 ILE A O 1
ATOM 825 N N . ASP A 1 106 ? -9.331 -17.074 10.967 1.00 60.53 106 ASP A N 1
ATOM 826 C CA . ASP A 1 106 ? -10.300 -18.170 11.002 1.00 60.53 106 ASP A CA 1
ATOM 827 C C . ASP A 1 106 ? -11.652 -17.703 10.432 1.00 60.53 106 ASP A C 1
ATOM 829 O O . ASP A 1 106 ? -12.066 -16.555 10.610 1.00 60.53 106 ASP A O 1
ATOM 833 N N . SER A 1 107 ? -12.360 -18.626 9.784 1.00 55.66 107 SER A N 1
ATOM 834 C CA . SER A 1 107 ? -13.725 -18.478 9.274 1.00 55.66 107 SER A CA 1
ATOM 835 C C . SER A 1 107 ? -14.710 -17.883 10.292 1.00 55.66 107 SER A C 1
ATOM 837 O O . SER A 1 107 ? -15.628 -17.168 9.893 1.00 55.66 107 SER A O 1
ATOM 839 N N . GLN A 1 108 ? -14.498 -18.080 11.599 1.00 57.28 108 GLN A N 1
ATOM 840 C CA . GLN A 1 108 ? -15.332 -17.458 12.632 1.00 57.28 108 GLN A CA 1
ATOM 841 C C . GLN A 1 108 ? -15.089 -15.956 12.819 1.00 57.28 108 GLN A C 1
ATOM 843 O O . GLN A 1 108 ? -16.011 -15.250 13.218 1.00 57.28 108 GLN A O 1
ATOM 848 N N . SER A 1 109 ? -13.906 -15.436 12.472 1.00 57.00 109 SER A N 1
ATOM 849 C CA . SER A 1 109 ? -13.628 -13.989 12.500 1.00 57.00 109 SER A CA 1
ATOM 850 C C . SER A 1 109 ? -14.301 -13.224 11.351 1.00 57.00 109 SER A C 1
ATOM 852 O O . SER A 1 109 ? -14.387 -12.003 11.417 1.00 57.00 109 SER A O 1
ATOM 854 N N . LEU A 1 110 ? -14.758 -13.922 10.300 1.00 57.38 110 LEU A N 1
ATOM 855 C CA . LEU A 1 110 ? -15.462 -13.340 9.144 1.00 57.38 110 LEU A CA 1
ATOM 856 C C . LEU A 1 110 ? -16.994 -13.418 9.257 1.00 57.38 110 LEU A C 1
ATOM 858 O O . LE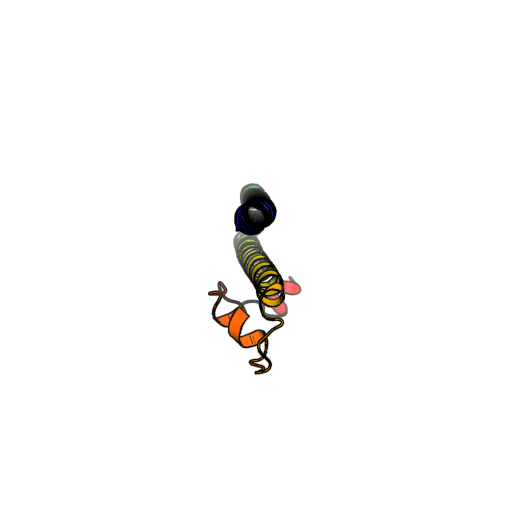U A 1 110 ? -17.693 -12.815 8.444 1.00 57.38 110 LEU A O 1
ATOM 862 N N . LEU A 1 111 ? -17.512 -14.192 10.216 1.00 56.31 111 LEU A N 1
ATOM 863 C CA . LEU A 1 111 ? -18.941 -14.490 10.373 1.00 56.31 111 LEU A CA 1
ATOM 864 C C . LEU A 1 111 ? -19.593 -13.794 11.582 1.00 56.31 111 LEU A C 1
ATOM 866 O O . LEU A 1 111 ? -20.807 -13.922 11.752 1.00 56.31 111 LEU A O 1
ATOM 870 N N . SER A 1 112 ? -18.814 -13.092 12.412 1.00 45.94 112 SER A N 1
ATOM 871 C CA . SER A 1 112 ? -19.292 -12.315 13.566 1.00 45.94 112 SER A CA 1
ATOM 872 C C . SER A 1 112 ? -19.310 -10.822 13.277 1.00 45.94 112 SER A C 1
ATOM 874 O O . SER A 1 112 ? -20.136 -10.157 13.940 1.00 45.94 112 SER A O 1
#

Foldseek 3Di:
DVVVVVVVVVVVVVVVVVVVVVVVVLVVVLVVLVVVLVVLLVVLVVDPDDPVLSVLVNVVSVQVSLLVNLVVVLVVVVVVPPPDPDDDDSVVSSVVSPRPCPPPPDPVSVVD